Protein AF-A0A392MS31-F1 (afdb_monomer_lite)

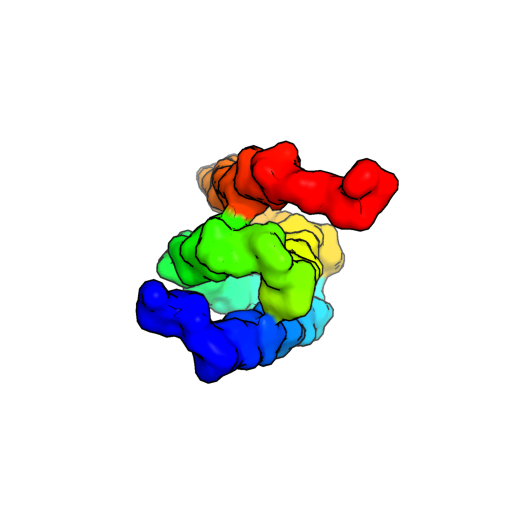Foldseek 3Di:
DVCPDVVNQVVLLVVLQVLLVLLVPQLALVSLVVSCVVCPPVVLVVLLVQLLVCLVPCSNNVSSVSSLCSNPDCHNVNPDDDPPDCCVVVSVVSSVSSCCSSVVVNVPDDDPVD

InterPro domains:
  IPR044189 Exportin 4/7-like [PTHR12596] (3-113)

Organism: NCBI:txid97028

pLDDT: mean 94.42, std 7.15, range [49.69, 98.62]

Radius of gyration: 15.16 Å; chains: 1; bounding box: 36×27×50 Å

Secondary structure (DSSP, 8-state):
-TTSSHHHHHHHHHHHHHHHHHHHH--SHHHHHHHHHHHTTTTHHHHHHHHHHSTT-HHHHHHHHHHHHHHH--GGG-S---TT-THHHHHHHHHHHHHHHHHHHHTTS--TT-

Sequence (114 aa):
SVFRTDAVKYALVGLMRDLRGITMATNSRRTYGFLFDWLYPAHMPILLKGISHWTDNPEVTTPLLKFMAEFVLNKAQRLTFDPSSPNGILLFREVSKLIVAYGSRILTLPNTAD

Structure (mmCIF, N/CA/C/O backbone):
data_AF-A0A392MS31-F1
#
_entry.id   AF-A0A392MS31-F1
#
loop_
_atom_site.group_PDB
_atom_site.id
_atom_site.type_symbol
_atom_site.label_atom_id
_atom_site.label_alt_id
_atom_site.label_comp_id
_atom_site.label_asym_id
_atom_site.label_entity_id
_atom_site.label_seq_id
_atom_site.pdbx_PDB_ins_code
_atom_site.Cartn_x
_atom_site.Cartn_y
_atom_site.Cartn_z
_atom_site.occupancy
_atom_site.B_iso_or_equiv
_atom_site.auth_seq_id
_atom_site.auth_comp_id
_atom_site.auth_asym_id
_atom_site.auth_atom_id
_atom_site.pdbx_PDB_model_num
ATOM 1 N N . SER A 1 1 ? -19.993 -7.053 11.567 1.00 64.94 1 SER A N 1
ATOM 2 C CA . SER A 1 1 ? -19.632 -6.727 10.168 1.00 64.94 1 SER A CA 1
ATOM 3 C C . SER A 1 1 ? -18.893 -7.914 9.577 1.00 64.94 1 SER A C 1
ATOM 5 O O . SER A 1 1 ? -17.946 -8.364 10.208 1.00 64.94 1 SER A O 1
ATOM 7 N N . VAL A 1 2 ? -19.296 -8.426 8.407 1.00 75.75 2 VAL A N 1
ATOM 8 C CA . VAL A 1 2 ? -18.650 -9.580 7.731 1.00 75.75 2 VAL A CA 1
ATOM 9 C C . VAL A 1 2 ? -17.139 -9.366 7.534 1.00 75.75 2 VAL A C 1
ATOM 11 O O . VAL A 1 2 ? -16.361 -10.314 7.559 1.00 75.75 2 VAL A O 1
ATOM 14 N N . PHE A 1 3 ? -16.707 -8.106 7.422 1.00 83.94 3 PHE A N 1
ATOM 15 C CA . PHE A 1 3 ? -15.305 -7.732 7.241 1.00 83.94 3 PHE A CA 1
ATOM 16 C C . PHE A 1 3 ? -14.458 -7.802 8.526 1.00 83.94 3 PHE A C 1
ATOM 18 O O . PHE A 1 3 ? -13.242 -7.697 8.446 1.00 83.94 3 PHE A O 1
ATOM 25 N N . ARG A 1 4 ? -15.082 -7.962 9.702 1.00 91.31 4 ARG A N 1
ATOM 26 C CA . ARG A 1 4 ? -14.442 -8.012 11.033 1.00 91.31 4 ARG A CA 1
ATOM 27 C C . ARG A 1 4 ? -14.518 -9.423 11.619 1.00 91.31 4 ARG A C 1
ATOM 29 O O . ARG A 1 4 ? -15.007 -9.617 12.725 1.00 91.31 4 ARG A O 1
ATOM 36 N N . THR A 1 5 ? -14.101 -10.407 10.834 1.00 95.31 5 THR A N 1
ATOM 37 C CA . THR A 1 5 ? -13.993 -11.808 11.263 1.00 95.31 5 THR A CA 1
ATOM 38 C C . THR A 1 5 ? -12.528 -12.220 11.288 1.00 95.31 5 THR A C 1
ATOM 40 O O . THR A 1 5 ? -11.726 -11.681 10.520 1.00 95.31 5 THR A O 1
ATOM 43 N N . ASP A 1 6 ? -12.178 -13.195 12.125 1.00 95.25 6 ASP A N 1
ATOM 44 C CA . ASP A 1 6 ? -10.810 -13.722 12.181 1.00 95.25 6 ASP A CA 1
ATOM 45 C C . ASP A 1 6 ? -10.375 -14.323 10.842 1.00 95.25 6 ASP A C 1
ATOM 47 O O . ASP A 1 6 ? -9.250 -14.109 10.401 1.00 95.25 6 ASP A O 1
ATOM 51 N N . ALA A 1 7 ? -11.292 -14.978 10.125 1.00 96.12 7 ALA A N 1
ATOM 52 C CA . ALA A 1 7 ? -11.024 -15.483 8.782 1.00 96.12 7 ALA A CA 1
ATOM 53 C C . ALA A 1 7 ? -10.578 -14.362 7.824 1.00 96.12 7 ALA A C 1
ATOM 55 O O . ALA A 1 7 ? -9.555 -14.493 7.152 1.00 96.12 7 ALA A O 1
ATOM 56 N N . VAL A 1 8 ? -11.294 -13.229 7.798 1.00 95.44 8 VAL A N 1
ATOM 57 C CA . VAL A 1 8 ? -10.922 -12.072 6.962 1.00 95.44 8 VAL A CA 1
ATOM 58 C C . VAL A 1 8 ? -9.631 -11.422 7.454 1.00 95.44 8 VAL A C 1
ATOM 60 O O . VAL A 1 8 ? -8.793 -11.049 6.633 1.00 95.44 8 VAL A O 1
ATOM 63 N N . LYS A 1 9 ? -9.439 -11.317 8.775 1.00 96.12 9 LYS A N 1
ATOM 64 C CA . LYS A 1 9 ? -8.205 -10.803 9.384 1.00 96.12 9 LYS A CA 1
ATOM 65 C C . LYS A 1 9 ? -6.993 -11.579 8.877 1.00 96.12 9 LYS A C 1
ATOM 67 O O . LYS A 1 9 ? -6.087 -10.993 8.289 1.00 96.12 9 LYS A O 1
ATOM 72 N N . TYR A 1 10 ? -6.994 -12.897 9.064 1.00 97.56 10 TYR A N 1
ATOM 73 C CA . TYR A 1 10 ? -5.872 -13.751 8.689 1.00 97.56 10 TYR A CA 1
ATOM 74 C C . TYR A 1 10 ? -5.671 -13.805 7.174 1.00 97.56 10 TYR A C 1
ATOM 76 O O . TYR A 1 10 ? -4.526 -13.752 6.724 1.00 97.56 10 TYR A O 1
ATOM 84 N N . ALA A 1 11 ? -6.751 -13.811 6.386 1.00 97.06 11 ALA A N 1
ATOM 85 C CA . ALA A 1 11 ? -6.662 -13.740 4.930 1.00 97.06 11 ALA A CA 1
ATOM 86 C C . ALA A 1 11 ? -5.994 -12.439 4.453 1.00 97.06 11 ALA A C 1
ATOM 88 O O . ALA A 1 11 ? -5.099 -12.486 3.611 1.00 97.06 11 ALA A O 1
ATOM 89 N N . LEU A 1 12 ? -6.368 -11.282 5.015 1.00 97.00 12 LEU A N 1
ATOM 90 C CA . LEU A 1 12 ? -5.739 -9.999 4.682 1.00 97.00 12 LEU A CA 1
ATOM 91 C C . LEU A 1 12 ? -4.268 -9.967 5.102 1.00 97.00 12 LEU A C 1
ATOM 93 O O . LEU A 1 12 ? -3.421 -9.539 4.321 1.00 97.00 12 LEU A O 1
ATOM 97 N N . VAL A 1 13 ? -3.946 -10.441 6.308 1.00 98.38 13 VAL A N 1
ATOM 98 C CA . VAL A 1 13 ? -2.558 -10.496 6.794 1.00 98.38 13 VAL A CA 1
ATOM 99 C C . VAL A 1 13 ? -1.689 -11.368 5.890 1.00 98.38 13 VAL A C 1
ATOM 101 O O . VAL A 1 13 ? -0.606 -10.929 5.499 1.00 98.38 13 VAL A O 1
ATOM 104 N N . GLY A 1 14 ? -2.160 -12.571 5.548 1.00 98.44 14 GLY A N 1
ATOM 105 C CA . GLY A 1 14 ? -1.469 -13.482 4.634 1.00 98.44 14 GLY A CA 1
ATOM 106 C C . GLY A 1 14 ? -1.263 -12.846 3.264 1.00 98.44 14 GLY A C 1
ATOM 107 O O . GLY A 1 14 ? -0.126 -12.683 2.829 1.00 98.44 14 GLY A O 1
ATOM 108 N N . LEU A 1 15 ? -2.344 -12.346 2.657 1.00 98.06 15 LEU A N 1
ATOM 109 C CA . LEU A 1 15 ? -2.299 -11.710 1.342 1.00 98.06 15 LEU A CA 1
ATOM 110 C C . LEU A 1 15 ? -1.295 -10.550 1.288 1.00 98.06 15 LEU A C 1
ATOM 112 O O . LEU A 1 15 ? -0.511 -10.462 0.348 1.00 98.06 15 LEU A O 1
ATOM 116 N N . MET A 1 16 ? -1.279 -9.662 2.287 1.00 98.56 16 MET A N 1
ATOM 117 C CA . MET A 1 16 ? -0.347 -8.526 2.299 1.00 98.56 16 MET A CA 1
ATOM 118 C C . MET A 1 16 ? 1.112 -8.970 2.445 1.00 98.56 16 MET A C 1
ATOM 120 O O . MET A 1 16 ? 2.002 -8.370 1.841 1.00 98.56 16 MET A O 1
ATOM 124 N N . ARG A 1 17 ? 1.379 -10.023 3.226 1.00 98.62 17 ARG A N 1
ATOM 125 C CA . ARG A 1 17 ? 2.731 -10.583 3.378 1.00 98.62 17 ARG A CA 1
ATOM 126 C C . ARG A 1 17 ? 3.211 -11.237 2.085 1.00 98.62 17 ARG A C 1
ATOM 128 O O . ARG A 1 17 ? 4.331 -10.949 1.661 1.00 98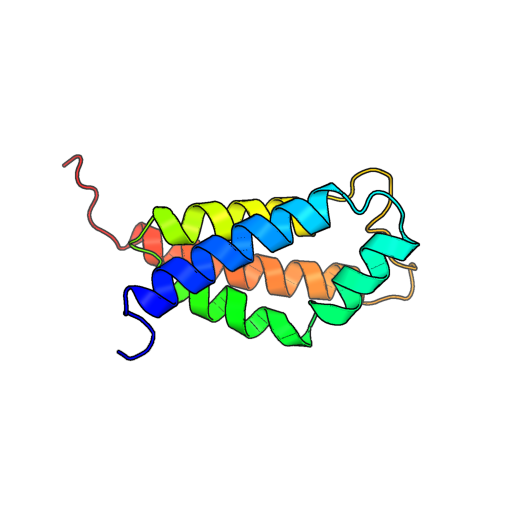.62 17 ARG A O 1
ATOM 135 N N . ASP A 1 18 ? 2.358 -12.028 1.444 1.00 98.56 18 ASP A N 1
ATOM 136 C CA . ASP A 1 18 ? 2.680 -12.728 0.200 1.00 98.56 18 ASP A CA 1
ATOM 137 C C . ASP A 1 18 ? 2.889 -11.738 -0.946 1.00 98.56 18 ASP A C 1
ATOM 139 O O . ASP A 1 18 ? 3.921 -11.772 -1.619 1.00 98.56 18 ASP A O 1
ATOM 143 N N . LEU A 1 19 ? 1.973 -10.776 -1.110 1.00 98.38 19 LEU A N 1
ATOM 144 C CA . LEU A 1 19 ? 2.115 -9.721 -2.112 1.00 98.38 19 LEU A CA 1
ATOM 145 C C . LEU A 1 19 ? 3.366 -8.884 -1.872 1.00 98.38 19 LEU A C 1
ATOM 147 O O . LEU A 1 19 ? 4.067 -8.559 -2.830 1.00 98.38 19 LEU A O 1
ATOM 151 N N . ARG A 1 20 ? 3.708 -8.572 -0.616 1.00 98.50 20 ARG A N 1
ATOM 152 C CA . ARG A 1 20 ? 4.979 -7.908 -0.306 1.00 98.50 20 ARG A CA 1
ATOM 153 C C . ARG A 1 20 ? 6.170 -8.765 -0.724 1.00 98.50 20 ARG A C 1
ATOM 155 O O . ARG A 1 20 ? 7.078 -8.223 -1.341 1.00 98.50 20 ARG A O 1
ATOM 162 N N . GLY A 1 21 ? 6.171 -10.066 -0.440 1.00 98.38 21 GLY A N 1
ATOM 163 C CA . GLY A 1 21 ? 7.233 -10.986 -0.862 1.00 98.38 21 GLY A CA 1
ATOM 164 C C . GLY A 1 21 ? 7.395 -11.050 -2.385 1.00 98.38 21 GLY A C 1
ATOM 165 O O . GLY A 1 21 ? 8.501 -10.879 -2.900 1.00 98.38 21 GLY A O 1
ATOM 166 N N . ILE A 1 22 ? 6.288 -11.189 -3.117 1.00 97.94 22 ILE A N 1
ATOM 167 C CA . ILE A 1 22 ? 6.267 -11.170 -4.589 1.00 97.94 22 ILE A CA 1
ATOM 168 C C . ILE A 1 22 ? 6.783 -9.825 -5.109 1.00 97.94 22 ILE A C 1
ATOM 170 O O . ILE A 1 22 ? 7.659 -9.773 -5.974 1.00 97.94 22 ILE A O 1
ATOM 174 N N . THR A 1 23 ? 6.305 -8.719 -4.537 1.00 97.94 23 THR A N 1
ATOM 175 C CA . THR A 1 23 ? 6.798 -7.380 -4.874 1.00 97.94 23 THR A CA 1
ATOM 176 C C . THR A 1 23 ? 8.292 -7.282 -4.594 1.00 97.94 23 THR A C 1
ATOM 178 O O . THR A 1 23 ? 9.028 -6.732 -5.403 1.00 97.94 23 THR A O 1
ATOM 181 N N . MET A 1 24 ? 8.787 -7.854 -3.497 1.00 97.31 24 MET A N 1
ATOM 182 C CA . MET A 1 24 ? 10.211 -7.841 -3.192 1.00 97.31 24 MET A CA 1
ATOM 183 C C . MET A 1 24 ? 11.040 -8.588 -4.247 1.00 97.31 24 MET A C 1
ATOM 185 O O . MET A 1 24 ? 12.116 -8.106 -4.600 1.00 97.31 24 MET A O 1
ATOM 189 N N . ALA A 1 25 ? 10.529 -9.697 -4.783 1.00 96.94 25 ALA A N 1
ATOM 190 C CA . ALA A 1 25 ? 11.205 -10.515 -5.790 1.00 96.94 25 ALA A CA 1
ATOM 191 C C . ALA A 1 25 ? 11.174 -9.921 -7.216 1.00 96.94 25 ALA A C 1
ATOM 193 O O . ALA A 1 25 ? 12.020 -10.254 -8.048 1.00 96.94 25 ALA A O 1
ATOM 194 N N . THR A 1 26 ? 10.232 -9.022 -7.523 1.00 96.00 26 THR A N 1
ATOM 195 C CA . THR A 1 26 ? 10.114 -8.397 -8.854 1.00 96.00 26 THR A CA 1
ATOM 196 C C . THR A 1 26 ? 11.084 -7.221 -9.021 1.00 96.00 26 THR A C 1
ATOM 198 O O . THR A 1 26 ? 10.747 -6.061 -8.784 1.00 96.00 26 THR A O 1
ATOM 201 N N . ASN A 1 27 ? 12.313 -7.512 -9.456 1.00 93.06 27 ASN A N 1
ATOM 202 C CA . ASN A 1 27 ? 13.362 -6.493 -9.624 1.00 93.06 27 ASN A CA 1
ATOM 203 C C . ASN A 1 27 ? 13.453 -5.894 -11.035 1.00 93.06 27 ASN A C 1
ATOM 205 O O . ASN A 1 27 ? 14.067 -4.848 -11.209 1.00 93.06 27 ASN A O 1
ATOM 209 N N . SER A 1 28 ? 12.839 -6.521 -12.042 1.00 94.94 28 SER A N 1
ATOM 210 C CA . SER A 1 28 ? 12.806 -5.971 -13.402 1.00 94.94 28 SER A CA 1
ATOM 211 C C . SER A 1 28 ? 11.526 -5.176 -13.652 1.00 94.94 28 SER A C 1
ATOM 213 O O . SER A 1 28 ? 10.461 -5.534 -13.139 1.00 94.94 28 SER A O 1
ATOM 215 N N . ARG A 1 29 ? 11.602 -4.161 -14.523 1.00 95.00 29 ARG A N 1
ATOM 216 C CA . ARG A 1 29 ? 10.427 -3.410 -15.000 1.00 95.00 29 ARG A CA 1
ATOM 217 C C . ARG A 1 29 ? 9.349 -4.330 -15.577 1.00 95.00 29 ARG A C 1
ATOM 219 O O . ARG A 1 29 ? 8.175 -4.118 -15.319 1.00 95.00 29 ARG A O 1
ATOM 226 N N . ARG A 1 30 ? 9.740 -5.384 -16.305 1.00 95.06 30 ARG A N 1
ATOM 227 C CA . ARG A 1 30 ? 8.801 -6.346 -16.907 1.00 95.06 30 ARG A CA 1
ATOM 228 C C . ARG A 1 30 ? 8.023 -7.127 -15.849 1.00 95.06 30 ARG A C 1
ATOM 230 O O . ARG A 1 30 ? 6.800 -7.149 -15.876 1.00 95.06 30 ARG A O 1
ATOM 237 N N . THR A 1 31 ? 8.729 -7.759 -14.913 1.00 95.94 31 THR A N 1
ATOM 238 C CA . THR A 1 31 ? 8.098 -8.579 -13.865 1.00 95.94 31 THR A CA 1
ATOM 239 C C . THR A 1 31 ? 7.282 -7.736 -12.893 1.00 95.94 31 THR A C 1
ATOM 241 O O . THR A 1 31 ? 6.226 -8.169 -12.448 1.00 95.94 31 THR A O 1
ATOM 244 N N . TYR A 1 32 ? 7.763 -6.530 -12.575 1.00 97.38 32 TYR A N 1
ATOM 245 C CA . TYR A 1 32 ? 7.014 -5.585 -11.754 1.00 97.38 32 TYR A CA 1
ATOM 246 C C . TYR A 1 32 ? 5.777 -5.064 -12.497 1.00 97.38 32 TYR A C 1
ATOM 248 O O . TYR A 1 32 ? 4.721 -4.953 -11.890 1.00 97.38 32 TYR A O 1
ATOM 256 N N . GLY A 1 33 ? 5.880 -4.830 -13.810 1.00 96.06 33 GLY A N 1
ATOM 257 C CA . GLY A 1 33 ? 4.762 -4.426 -14.665 1.00 96.06 33 GLY A CA 1
ATOM 258 C C . GLY A 1 33 ? 3.573 -5.381 -14.577 1.00 96.06 33 GLY A C 1
ATOM 259 O O . GLY A 1 33 ? 2.467 -4.929 -14.325 1.00 96.06 33 GLY A O 1
ATOM 260 N N . PHE A 1 34 ? 3.797 -6.700 -14.637 1.00 96.38 34 PHE A N 1
ATOM 261 C CA . PHE A 1 34 ? 2.707 -7.676 -14.472 1.00 96.38 34 PHE A CA 1
ATOM 262 C C . PHE A 1 34 ? 1.978 -7.549 -13.130 1.00 96.38 34 PHE A C 1
ATOM 264 O O . PHE A 1 34 ? 0.754 -7.639 -13.073 1.00 96.38 34 PHE A O 1
ATOM 271 N N . LEU A 1 35 ? 2.727 -7.329 -12.046 1.00 96.94 35 LEU A N 1
ATOM 272 C CA . LEU A 1 35 ? 2.145 -7.113 -10.725 1.00 96.94 35 LEU A CA 1
ATOM 273 C C . LEU A 1 35 ? 1.400 -5.773 -10.653 1.00 96.94 35 LEU A C 1
ATOM 275 O O . LEU A 1 35 ? 0.315 -5.707 -10.078 1.00 96.94 35 LEU A O 1
ATOM 279 N N . PHE A 1 36 ? 1.985 -4.719 -11.224 1.00 96.69 36 PHE A N 1
ATOM 280 C CA . PHE A 1 36 ? 1.398 -3.386 -11.272 1.00 96.69 36 PHE A CA 1
ATOM 281 C C . PHE A 1 36 ? 0.074 -3.396 -12.036 1.00 96.69 36 PHE A C 1
ATOM 283 O O . PHE A 1 36 ? -0.916 -2.929 -11.490 1.00 96.69 36 PHE A O 1
ATOM 290 N N . ASP A 1 37 ? 0.034 -3.985 -13.229 1.00 95.69 37 ASP A N 1
ATOM 291 C CA . ASP A 1 37 ? -1.158 -4.034 -14.082 1.00 95.69 37 ASP A CA 1
ATOM 292 C C . ASP A 1 37 ? -2.272 -4.893 -13.467 1.00 95.69 37 ASP A C 1
ATOM 294 O O . ASP A 1 37 ? -3.456 -4.583 -13.603 1.00 95.69 37 ASP A O 1
ATOM 298 N N . TRP A 1 38 ? -1.909 -5.964 -12.751 1.00 96.56 38 TRP A N 1
ATOM 299 C CA . TRP A 1 38 ? -2.880 -6.749 -11.992 1.00 96.56 38 TRP A CA 1
ATOM 300 C C . TRP A 1 38 ? -3.460 -5.939 -10.829 1.00 96.56 38 TRP A C 1
ATOM 302 O O . TRP A 1 38 ? -4.677 -5.900 -10.652 1.00 96.56 38 TRP A O 1
ATOM 312 N N . LEU A 1 39 ? -2.619 -5.288 -10.020 1.00 97.00 39 LEU A N 1
ATOM 313 C CA . LEU A 1 39 ? -3.071 -4.613 -8.803 1.00 97.00 39 LEU A CA 1
ATOM 314 C C . LEU A 1 39 ? -3.761 -3.273 -9.097 1.00 97.00 39 LEU A C 1
ATOM 316 O O . LEU A 1 39 ? -4.814 -2.968 -8.530 1.00 97.00 39 LEU A O 1
ATOM 320 N N . TYR A 1 40 ? -3.148 -2.454 -9.944 1.00 95.75 40 TYR A N 1
ATOM 321 C CA . TYR A 1 40 ? -3.515 -1.070 -10.177 1.00 95.75 40 TYR A CA 1
ATOM 322 C C . TYR A 1 40 ? -4.241 -0.898 -11.523 1.00 95.75 40 TYR A C 1
ATOM 324 O O . TYR A 1 40 ? -3.704 -1.279 -12.557 1.00 95.75 40 TYR A O 1
ATOM 332 N N . PRO A 1 41 ? -5.428 -0.263 -11.551 1.00 95.44 41 PRO A N 1
ATOM 333 C CA . PRO A 1 41 ? -6.181 0.264 -10.408 1.00 95.44 41 PRO A CA 1
ATOM 334 C C . PRO A 1 41 ? -7.144 -0.762 -9.779 1.00 95.44 41 PRO A C 1
ATOM 336 O O . PRO A 1 41 ? -7.709 -0.494 -8.719 1.00 95.44 41 PRO A O 1
ATOM 339 N N . ALA A 1 42 ? -7.359 -1.910 -10.430 1.00 96.81 42 ALA A N 1
ATOM 340 C CA . ALA A 1 42 ? -8.512 -2.787 -10.205 1.00 96.81 42 ALA A CA 1
ATOM 341 C C . ALA A 1 42 ? -8.662 -3.297 -8.761 1.00 96.81 42 ALA A C 1
ATOM 343 O O . ALA A 1 42 ? -9.777 -3.375 -8.244 1.00 96.81 42 ALA A O 1
ATOM 344 N N . HIS A 1 43 ? -7.552 -3.602 -8.088 1.00 96.25 43 HIS A N 1
ATOM 345 C CA . HIS A 1 43 ? -7.550 -4.188 -6.748 1.00 96.25 43 HIS A CA 1
ATOM 346 C C . HIS A 1 43 ? -7.232 -3.172 -5.642 1.00 96.25 43 HIS A C 1
ATOM 348 O O . HIS A 1 43 ? -7.386 -3.492 -4.467 1.00 96.25 43 HIS A O 1
ATOM 354 N N . MET A 1 44 ? -6.902 -1.915 -5.964 1.00 96.00 44 MET A N 1
ATOM 355 C CA . MET A 1 44 ? -6.695 -0.853 -4.962 1.00 96.00 44 MET A CA 1
ATOM 356 C C . MET A 1 44 ? -7.861 -0.681 -3.961 1.00 96.00 44 MET A C 1
ATOM 358 O O . MET A 1 44 ? -7.594 -0.466 -2.772 1.00 96.00 44 MET A O 1
ATOM 362 N N . PRO A 1 45 ? -9.149 -0.830 -4.351 1.00 96.12 45 PRO A N 1
ATOM 363 C CA . PRO A 1 45 ? -10.263 -0.711 -3.411 1.00 96.12 45 PRO A CA 1
ATOM 364 C C . PRO A 1 45 ? -10.220 -1.70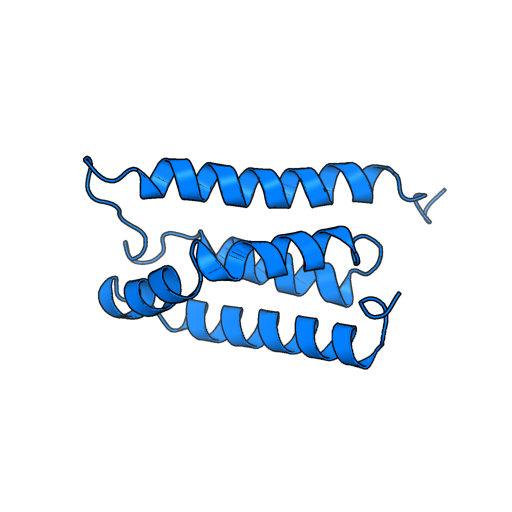2 -2.239 1.00 96.12 45 PRO A C 1
ATOM 366 O O . PRO A 1 45 ? -10.716 -1.366 -1.160 1.00 96.12 45 PRO A O 1
ATOM 369 N N . ILE A 1 46 ? -9.634 -2.900 -2.407 1.00 95.12 46 ILE A N 1
ATOM 370 C CA . ILE A 1 46 ? -9.531 -3.871 -1.304 1.00 95.12 46 ILE A CA 1
ATOM 371 C C . ILE A 1 46 ? -8.548 -3.393 -0.234 1.00 95.12 46 ILE A C 1
ATOM 373 O O . ILE A 1 46 ? -8.822 -3.538 0.955 1.00 95.12 46 ILE A O 1
ATOM 377 N N . LEU A 1 47 ? -7.458 -2.739 -0.647 1.00 96.81 47 LEU A N 1
ATOM 378 C CA . LEU A 1 47 ? -6.438 -2.190 0.247 1.00 96.81 47 LEU A CA 1
ATOM 379 C C . LEU A 1 47 ? -7.003 -1.017 1.047 1.00 96.81 47 LEU A C 1
ATOM 381 O O . LEU A 1 47 ? -6.847 -0.956 2.267 1.00 96.81 47 LEU A O 1
ATOM 385 N N . LEU A 1 48 ? -7.743 -0.128 0.376 1.00 96.75 48 LEU A N 1
ATOM 386 C CA . LEU A 1 48 ? -8.411 0.995 1.029 1.00 96.75 48 LEU A CA 1
ATOM 387 C C . LEU A 1 48 ? -9.462 0.525 2.048 1.00 96.75 48 LEU A C 1
ATOM 389 O O . LEU A 1 48 ? -9.522 1.044 3.166 1.00 96.75 48 LEU A O 1
ATOM 393 N N . LYS A 1 49 ? -10.286 -0.469 1.687 1.00 94.75 49 LYS A N 1
ATOM 394 C CA . LYS A 1 49 ? -11.257 -1.067 2.618 1.00 94.75 49 LYS A CA 1
ATOM 395 C C . LYS A 1 49 ? -10.553 -1.750 3.788 1.00 94.75 49 LYS A C 1
ATOM 397 O O . LYS A 1 49 ? -10.972 -1.538 4.924 1.00 94.75 49 LYS A O 1
ATOM 402 N N . GLY A 1 50 ? -9.488 -2.503 3.509 1.00 95.12 50 GLY A N 1
ATOM 403 C CA . GLY A 1 50 ? -8.640 -3.174 4.492 1.00 95.12 50 GLY A CA 1
ATOM 404 C C . GLY A 1 50 ? -8.133 -2.216 5.561 1.00 95.12 50 GLY A C 1
ATOM 405 O O . GLY A 1 50 ? -8.450 -2.378 6.737 1.00 95.12 50 GLY A O 1
ATOM 406 N N . ILE A 1 51 ? -7.427 -1.164 5.146 1.00 96.06 51 ILE A N 1
ATOM 407 C CA . ILE A 1 51 ? -6.819 -0.218 6.086 1.00 96.06 51 ILE A CA 1
ATOM 408 C C . ILE A 1 51 ? -7.857 0.604 6.870 1.00 96.06 51 ILE A C 1
ATOM 410 O O . ILE A 1 51 ? -7.611 0.980 8.015 1.00 96.06 51 ILE A O 1
ATOM 414 N N . SER A 1 52 ? -9.030 0.856 6.275 1.00 95.00 52 SER A N 1
ATOM 415 C CA . SER A 1 52 ? -10.098 1.648 6.901 1.00 95.00 52 SER A CA 1
ATOM 416 C C . SER A 1 52 ? -10.915 0.862 7.931 1.00 95.00 52 SER A C 1
ATOM 418 O O . SER A 1 52 ? -11.404 1.456 8.885 1.00 95.00 52 SER A O 1
ATOM 420 N N . HIS A 1 53 ? -11.108 -0.449 7.739 1.00 95.06 53 HIS A N 1
ATOM 421 C CA . HIS A 1 53 ? -11.897 -1.289 8.659 1.00 95.06 53 HIS A CA 1
ATOM 422 C C . HIS A 1 53 ? -11.071 -1.889 9.799 1.00 95.06 53 HIS A C 1
ATOM 424 O O . HIS A 1 53 ? -11.634 -2.334 10.799 1.00 95.06 53 HIS A O 1
ATOM 430 N N . TRP A 1 54 ? -9.754 -1.946 9.631 1.00 96.00 54 TRP A N 1
ATOM 431 C CA . TRP A 1 54 ? -8.837 -2.557 10.587 1.00 96.00 54 TRP A CA 1
ATOM 432 C C . TRP A 1 54 ? -7.877 -1.544 11.206 1.00 96.00 54 TRP A C 1
ATOM 434 O O . TRP A 1 54 ? -6.827 -1.939 11.691 1.00 96.00 54 TRP A O 1
ATOM 444 N N . THR A 1 55 ? -8.201 -0.246 11.175 1.00 95.31 55 THR A N 1
ATOM 445 C CA . THR A 1 55 ? -7.311 0.831 11.643 1.00 95.31 55 THR A CA 1
ATOM 446 C C . THR A 1 55 ? -6.819 0.617 13.083 1.00 95.31 55 THR A C 1
ATOM 448 O O . THR A 1 55 ? -5.662 0.887 13.380 1.00 95.31 55 THR A O 1
ATOM 451 N N . ASP A 1 56 ? -7.669 0.071 13.946 1.00 94.62 56 ASP A N 1
ATOM 452 C CA . ASP A 1 56 ? -7.417 -0.281 15.349 1.00 94.62 56 ASP A CA 1
ATOM 453 C C . ASP A 1 56 ? -6.625 -1.584 15.551 1.00 94.62 56 ASP A C 1
ATOM 455 O O . ASP A 1 56 ? -6.344 -1.960 16.686 1.00 94.62 56 ASP A O 1
ATOM 459 N N . ASN A 1 57 ? -6.270 -2.302 14.481 1.00 96.38 57 ASN A N 1
ATOM 460 C CA . ASN A 1 57 ? -5.597 -3.594 14.568 1.00 96.38 57 ASN A CA 1
ATOM 461 C C . ASN A 1 57 ? -4.238 -3.589 13.838 1.00 96.38 57 ASN A C 1
ATOM 463 O O . ASN A 1 57 ? -4.174 -3.867 12.631 1.00 96.38 57 ASN A O 1
ATOM 467 N N . PRO A 1 58 ? -3.128 -3.341 14.562 1.00 95.94 58 PRO A N 1
ATOM 468 C CA . PRO A 1 58 ? -1.784 -3.292 13.990 1.00 95.94 58 PRO A CA 1
ATOM 469 C C . PRO A 1 58 ? -1.350 -4.560 13.256 1.00 95.94 58 PRO A C 1
ATOM 471 O O . PRO A 1 58 ? -0.529 -4.474 12.339 1.00 95.94 58 PRO A O 1
ATOM 474 N N . GLU A 1 59 ? -1.894 -5.728 13.612 1.00 96.88 59 GLU A N 1
ATOM 475 C CA . GLU A 1 59 ? -1.568 -6.983 12.929 1.00 96.88 59 GLU A CA 1
ATOM 476 C C . GLU A 1 59 ? -2.000 -6.964 11.463 1.00 96.88 59 GLU A C 1
ATOM 478 O O . GLU A 1 59 ? -1.345 -7.607 10.644 1.00 96.88 59 GLU A O 1
ATOM 48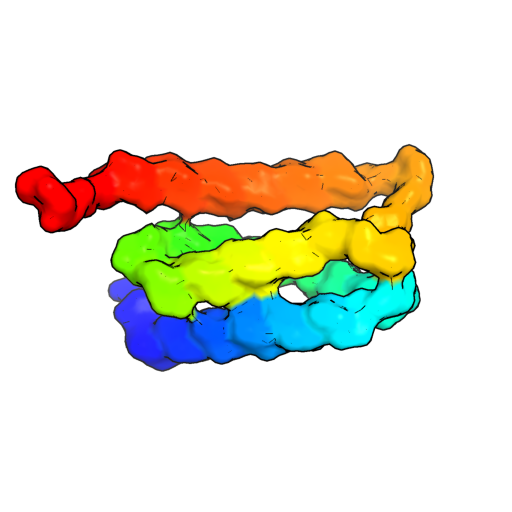3 N N . VAL A 1 60 ? -3.049 -6.204 11.124 1.00 97.81 60 VAL A N 1
ATOM 484 C CA . VAL A 1 60 ? -3.542 -6.022 9.750 1.00 97.81 60 VAL A CA 1
ATOM 485 C C . VAL A 1 60 ? -2.932 -4.785 9.096 1.00 97.81 60 VAL A C 1
ATOM 487 O O . VAL A 1 60 ? -2.474 -4.856 7.953 1.00 97.81 60 VAL A O 1
ATOM 490 N N . THR A 1 61 ? -2.892 -3.646 9.797 1.00 97.94 61 THR A N 1
ATOM 491 C CA . THR A 1 61 ? -2.430 -2.382 9.196 1.00 97.94 61 THR A CA 1
ATOM 492 C C . THR A 1 61 ? -0.939 -2.406 8.876 1.00 97.94 61 THR A C 1
ATOM 494 O O . THR A 1 61 ? -0.536 -1.954 7.806 1.00 97.94 61 THR A O 1
ATOM 497 N N . THR A 1 62 ? -0.116 -3.005 9.739 1.00 98.19 62 THR A N 1
ATOM 498 C CA . THR A 1 62 ? 1.339 -3.074 9.552 1.00 98.19 62 THR A CA 1
ATOM 499 C C . THR A 1 62 ? 1.746 -3.810 8.271 1.00 98.19 62 THR A C 1
ATOM 501 O O . THR A 1 62 ? 2.494 -3.231 7.480 1.00 98.19 62 THR A O 1
ATOM 504 N N . PRO A 1 63 ? 1.318 -5.065 8.011 1.00 98.50 63 PRO A N 1
ATOM 505 C CA . PRO A 1 63 ? 1.690 -5.747 6.774 1.00 98.50 63 PRO A CA 1
ATOM 506 C C . PRO A 1 63 ? 1.128 -5.046 5.533 1.00 98.50 63 PRO A C 1
ATOM 508 O O . PRO A 1 63 ? 1.829 -4.989 4.526 1.00 98.50 63 PRO A O 1
ATOM 511 N N . LEU A 1 64 ? -0.070 -4.453 5.609 1.00 98.56 64 LEU A N 1
ATOM 512 C CA . LEU A 1 64 ? -0.657 -3.684 4.507 1.00 98.56 64 LEU A CA 1
ATOM 513 C C . LEU A 1 64 ? 0.186 -2.449 4.169 1.00 98.56 64 LEU A C 1
ATOM 515 O O . LEU A 1 64 ? 0.554 -2.250 3.013 1.00 98.56 64 LEU A O 1
ATOM 519 N N . LEU A 1 65 ? 0.553 -1.645 5.169 1.00 98.44 65 LEU A N 1
ATOM 520 C CA . LEU A 1 65 ? 1.391 -0.459 4.974 1.00 98.44 65 LEU A CA 1
ATOM 521 C C . LEU A 1 65 ? 2.800 -0.834 4.494 1.00 98.44 65 LEU A C 1
ATOM 523 O O . LEU A 1 65 ? 3.339 -0.174 3.608 1.00 98.44 65 LEU A O 1
ATOM 527 N N . LYS A 1 66 ? 3.378 -1.929 5.006 1.00 98.56 66 LYS A N 1
ATOM 528 C CA . LYS A 1 66 ? 4.665 -2.460 4.523 1.00 98.56 66 LYS A CA 1
ATOM 529 C C . LYS A 1 66 ? 4.593 -2.928 3.070 1.00 98.56 66 LYS A C 1
ATOM 531 O O . LYS A 1 66 ? 5.560 -2.739 2.335 1.00 98.56 66 LYS A O 1
ATOM 536 N N . PHE A 1 67 ? 3.489 -3.554 2.665 1.00 98.62 67 PHE A N 1
ATOM 537 C CA . PHE A 1 67 ? 3.244 -3.905 1.269 1.00 98.62 67 PHE A CA 1
ATOM 538 C C . PHE A 1 67 ? 3.135 -2.648 0.406 1.00 98.62 67 PHE A C 1
ATOM 540 O O . PHE A 1 67 ? 3.839 -2.554 -0.591 1.00 98.62 67 PHE A O 1
ATOM 547 N N . MET A 1 68 ? 2.333 -1.660 0.814 1.00 98.25 68 MET A N 1
ATOM 548 C CA . MET A 1 68 ? 2.177 -0.409 0.066 1.00 98.25 68 MET A CA 1
ATOM 549 C C . MET A 1 68 ? 3.498 0.337 -0.107 1.00 98.25 68 MET A C 1
ATOM 551 O O . MET A 1 68 ? 3.792 0.786 -1.210 1.00 98.25 68 MET A O 1
ATOM 555 N N . ALA A 1 69 ? 4.311 0.419 0.950 1.00 98.25 69 ALA A N 1
ATOM 556 C CA . ALA A 1 69 ? 5.639 1.021 0.890 1.00 98.25 69 ALA A CA 1
ATOM 557 C C . ALA A 1 69 ? 6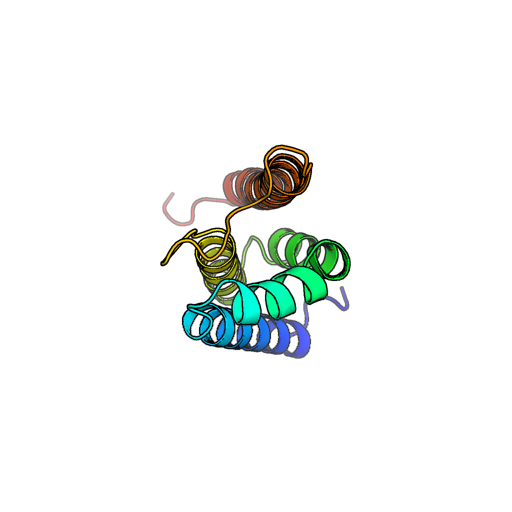.547 0.298 -0.117 1.00 98.25 69 ALA A C 1
ATOM 559 O O . ALA A 1 69 ? 7.205 0.943 -0.925 1.00 98.25 69 ALA A O 1
ATOM 560 N N . GLU A 1 70 ? 6.545 -1.037 -0.114 1.00 98.38 70 GLU A N 1
ATOM 561 C CA . GLU A 1 70 ? 7.305 -1.832 -1.081 1.00 98.38 70 GLU A CA 1
ATOM 562 C C . GLU A 1 70 ? 6.765 -1.665 -2.510 1.00 98.38 70 GLU A C 1
ATOM 564 O O . GLU A 1 70 ? 7.547 -1.550 -3.452 1.00 98.38 70 GLU A O 1
ATOM 569 N N . PHE A 1 71 ? 5.440 -1.631 -2.679 1.00 97.69 71 PHE A N 1
ATOM 570 C CA . PHE A 1 71 ? 4.776 -1.488 -3.973 1.00 97.69 71 PHE A CA 1
ATOM 571 C C . PHE A 1 71 ? 5.153 -0.176 -4.655 1.00 97.69 71 PHE A C 1
ATOM 573 O O . PHE A 1 71 ? 5.474 -0.192 -5.838 1.00 97.69 71 PHE A O 1
ATOM 580 N N . VAL A 1 72 ? 5.192 0.936 -3.921 1.00 97.12 72 VAL A N 1
ATOM 581 C CA . VAL A 1 72 ? 5.515 2.261 -4.483 1.00 97.12 72 VAL A CA 1
ATOM 582 C C . VAL A 1 72 ? 7.012 2.582 -4.484 1.00 97.12 72 VAL A C 1
ATOM 584 O O . VAL A 1 72 ? 7.419 3.626 -4.991 1.00 97.12 72 VAL A O 1
ATOM 587 N N . LEU A 1 73 ? 7.853 1.706 -3.927 1.00 96.56 73 LEU A N 1
ATOM 588 C CA . LEU A 1 73 ? 9.297 1.900 -3.918 1.00 96.56 73 LEU A CA 1
ATOM 589 C C . LEU A 1 73 ? 9.888 1.605 -5.302 1.00 96.56 73 LEU A C 1
ATOM 591 O O . LEU A 1 73 ? 9.928 0.451 -5.758 1.00 96.56 73 LEU A O 1
ATOM 595 N N . ASN A 1 74 ? 10.429 2.646 -5.939 1.00 95.38 74 ASN A N 1
ATOM 596 C CA . ASN A 1 74 ? 11.151 2.523 -7.203 1.00 95.38 74 ASN A CA 1
ATOM 597 C C . ASN A 1 74 ? 12.580 1.989 -7.005 1.00 95.38 74 ASN A C 1
ATOM 599 O O . ASN A 1 74 ? 13.573 2.691 -7.193 1.00 95.38 74 ASN A O 1
ATOM 603 N N . LYS A 1 75 ? 12.692 0.718 -6.623 1.00 93.81 75 LYS A N 1
ATOM 604 C CA . LYS A 1 75 ? 13.972 0.004 -6.610 1.00 93.81 75 LYS A CA 1
ATOM 605 C C . LYS A 1 75 ? 14.322 -0.516 -8.003 1.00 93.81 75 LYS A C 1
ATOM 607 O O . LYS A 1 75 ? 13.440 -0.931 -8.753 1.00 93.81 75 LYS A O 1
ATOM 612 N N . ALA A 1 76 ? 15.610 -0.491 -8.342 1.00 92.25 76 ALA A N 1
ATOM 613 C CA . ALA A 1 76 ? 16.128 -0.951 -9.635 1.00 92.25 76 ALA A CA 1
ATOM 614 C C . ALA A 1 76 ? 15.420 -0.334 -10.867 1.00 92.25 76 ALA A C 1
ATOM 616 O O . ALA A 1 76 ? 15.339 -0.973 -11.912 1.00 92.25 76 ALA A O 1
ATOM 617 N N . GLN A 1 77 ? 14.893 0.896 -10.751 1.00 93.62 77 GLN A N 1
ATOM 618 C CA . GLN A 1 77 ? 14.176 1.594 -11.834 1.00 93.62 77 GLN A CA 1
ATOM 619 C C . GLN A 1 77 ? 12.970 0.808 -12.394 1.00 93.62 77 GLN A C 1
ATOM 621 O O . GLN A 1 77 ? 12.602 0.943 -13.563 1.00 93.62 77 GLN A O 1
ATOM 626 N N . ARG A 1 78 ? 12.352 -0.052 -11.574 1.00 94.56 78 ARG A N 1
ATOM 627 C CA . ARG A 1 78 ? 11.218 -0.889 -11.995 1.00 94.56 78 ARG A CA 1
ATOM 628 C C . ARG A 1 78 ? 9.895 -0.121 -12.090 1.00 94.56 78 ARG A C 1
ATOM 630 O O . ARG A 1 78 ? 9.019 -0.540 -12.841 1.00 94.56 78 ARG A O 1
ATOM 637 N N . LEU A 1 79 ? 9.760 0.976 -11.339 1.00 95.00 79 LEU A N 1
ATOM 638 C CA . LEU A 1 79 ? 8.585 1.848 -11.283 1.00 95.00 79 LEU A CA 1
ATOM 639 C C . LEU A 1 79 ? 8.915 3.165 -11.992 1.00 95.00 79 LEU A C 1
ATOM 641 O O . LEU A 1 79 ? 9.052 4.221 -11.378 1.00 95.00 79 LEU A O 1
ATOM 645 N N . THR A 1 80 ? 9.080 3.068 -13.307 1.00 91.81 80 THR A N 1
ATOM 646 C CA . THR A 1 80 ? 9.367 4.210 -14.175 1.00 91.81 80 THR A CA 1
ATOM 647 C C . THR A 1 80 ? 8.293 4.288 -15.249 1.00 91.81 80 THR A C 1
ATOM 649 O O . THR A 1 80 ? 8.100 3.351 -16.031 1.00 91.81 80 THR A O 1
ATOM 652 N N . PHE A 1 81 ? 7.581 5.410 -15.263 1.00 91.19 81 PHE A N 1
ATOM 653 C CA . PHE A 1 81 ? 6.522 5.694 -16.222 1.00 91.19 81 PHE A CA 1
ATOM 654 C C . PHE A 1 81 ? 7.066 6.502 -17.398 1.00 91.19 81 PHE A C 1
ATOM 656 O O . PHE A 1 81 ? 8.037 7.241 -17.258 1.00 91.19 81 PHE A O 1
ATOM 663 N N . ASP A 1 82 ? 6.443 6.336 -18.562 1.00 91.31 82 ASP A N 1
ATOM 664 C CA . ASP A 1 82 ? 6.707 7.211 -19.702 1.00 91.31 82 ASP A CA 1
ATOM 665 C C . ASP A 1 82 ? 6.278 8.655 -19.366 1.00 91.31 82 ASP A C 1
ATOM 667 O O . ASP A 1 82 ? 5.272 8.810 -18.667 1.00 91.31 82 ASP A O 1
ATOM 671 N N . PRO A 1 83 ? 6.972 9.707 -19.842 1.00 88.50 83 PRO A N 1
ATOM 672 C CA . PRO A 1 83 ? 6.580 11.096 -19.586 1.00 88.50 83 PRO A CA 1
ATOM 673 C C . PRO A 1 83 ? 5.136 11.435 -19.984 1.00 88.50 83 PRO A C 1
ATOM 675 O O . PRO A 1 83 ? 4.528 12.313 -19.377 1.00 88.50 83 PRO A O 1
ATOM 678 N N . SER A 1 84 ? 4.573 10.737 -20.974 1.00 93.25 84 SER A N 1
ATOM 679 C CA . SER A 1 84 ? 3.176 10.905 -21.399 1.00 93.25 84 SER A CA 1
ATOM 680 C C . SER A 1 84 ? 2.167 10.137 -20.533 1.00 93.25 84 SER A C 1
ATOM 682 O O . SER A 1 84 ? 0.956 10.307 -20.683 1.00 93.25 84 SER A O 1
ATOM 684 N N . SER A 1 85 ? 2.636 9.282 -19.620 1.00 93.62 85 SER A N 1
ATOM 685 C CA . SER A 1 85 ? 1.781 8.413 -18.816 1.00 93.62 85 SER A CA 1
ATOM 686 C C . SER A 1 85 ? 1.216 9.137 -17.585 1.00 93.62 85 SER A C 1
ATOM 688 O O . SER A 1 85 ? 1.978 9.649 -16.762 1.00 93.62 85 SER A O 1
ATOM 690 N N . PRO A 1 86 ? -0.110 9.083 -17.349 1.00 94.25 86 PRO A N 1
ATOM 691 C CA . PRO A 1 86 ? -0.716 9.628 -16.134 1.00 94.25 86 PRO A CA 1
ATOM 692 C C . PRO A 1 86 ? -0.504 8.732 -14.900 1.00 94.25 86 PRO A C 1
ATOM 694 O O . PRO A 1 86 ? -0.886 9.105 -13.790 1.00 94.25 86 PRO A O 1
ATOM 697 N N . ASN A 1 87 ? 0.094 7.546 -15.053 1.00 93.94 87 ASN A N 1
ATOM 698 C CA . ASN A 1 87 ? 0.153 6.546 -13.985 1.00 93.94 87 ASN A CA 1
ATOM 699 C C . ASN A 1 87 ? 0.914 7.034 -12.749 1.00 93.94 87 ASN A C 1
ATOM 701 O O . ASN A 1 87 ? 0.522 6.691 -11.638 1.00 93.94 87 ASN A O 1
ATOM 705 N N . GLY A 1 88 ? 1.941 7.876 -12.908 1.00 93.56 88 GLY A N 1
ATOM 706 C CA . GLY A 1 88 ? 2.686 8.426 -11.771 1.00 93.56 88 GLY A CA 1
ATOM 707 C C . GLY A 1 88 ? 1.806 9.250 -10.830 1.00 93.56 88 GLY A C 1
ATOM 708 O O . GLY A 1 88 ? 1.747 8.980 -9.629 1.00 93.56 88 GLY A O 1
ATOM 709 N N . ILE A 1 89 ? 1.066 10.216 -11.381 1.00 95.19 89 ILE A N 1
ATOM 710 C CA . ILE A 1 89 ? 0.191 11.083 -10.583 1.00 95.19 89 ILE A CA 1
ATOM 711 C C . ILE A 1 89 ? -1.034 10.328 -10.057 1.00 95.19 89 ILE A C 1
ATOM 713 O O . ILE A 1 89 ? -1.454 10.541 -8.918 1.00 95.19 89 ILE A O 1
ATOM 717 N N . LEU A 1 90 ? -1.592 9.405 -10.845 1.00 96.50 90 LEU A N 1
ATOM 718 C CA . LEU A 1 90 ? -2.751 8.629 -10.415 1.00 96.50 90 LEU A CA 1
ATOM 719 C C . LEU A 1 90 ? -2.385 7.602 -9.329 1.00 96.50 90 LEU A C 1
ATOM 721 O O . LEU A 1 90 ? -3.171 7.402 -8.399 1.00 96.50 90 LEU A O 1
ATOM 725 N N . LEU A 1 91 ? -1.194 6.995 -9.395 1.00 96.81 91 LEU A N 1
ATOM 726 C CA . LEU A 1 91 ? -0.663 6.138 -8.333 1.00 96.81 91 LEU A CA 1
ATOM 727 C C . LEU A 1 91 ? -0.457 6.944 -7.050 1.00 96.81 91 LEU A C 1
ATOM 729 O O . LEU A 1 91 ? -0.937 6.538 -5.992 1.00 96.81 91 LEU A O 1
ATOM 733 N N . PHE A 1 92 ? 0.195 8.108 -7.146 1.00 96.50 92 PHE A N 1
ATOM 734 C CA . PHE A 1 92 ? 0.384 9.003 -6.004 1.00 96.50 92 PHE A CA 1
ATOM 735 C C . PHE A 1 92 ? -0.950 9.364 -5.337 1.00 96.50 92 PHE A C 1
ATOM 737 O O . PHE A 1 92 ? -1.067 9.293 -4.111 1.00 96.50 92 PHE A O 1
ATOM 744 N N . ARG A 1 93 ? -1.977 9.692 -6.131 1.00 97.69 93 ARG A N 1
ATOM 745 C CA . ARG A 1 93 ? -3.319 10.009 -5.626 1.00 97.69 93 ARG A CA 1
ATOM 746 C C . ARG A 1 93 ? -3.944 8.840 -4.863 1.00 97.69 93 ARG A C 1
ATOM 748 O O . ARG A 1 93 ? -4.472 9.047 -3.771 1.00 97.69 93 ARG A O 1
ATOM 755 N N . GLU A 1 94 ? -3.891 7.625 -5.408 1.00 96.75 94 GLU A N 1
ATOM 756 C CA . GLU A 1 94 ? -4.468 6.445 -4.745 1.00 96.75 94 GLU A CA 1
ATOM 757 C C . GLU A 1 94 ? -3.735 6.091 -3.446 1.00 96.75 94 GLU A C 1
ATOM 759 O O . GLU A 1 94 ? -4.368 5.792 -2.431 1.00 96.75 94 GLU A O 1
ATOM 764 N N . VAL A 1 95 ? -2.406 6.185 -3.437 1.00 97.19 95 VAL A N 1
ATOM 765 C CA . VAL A 1 95 ? -1.596 5.919 -2.238 1.00 97.19 95 VAL A CA 1
ATOM 766 C C . VAL A 1 95 ? -1.847 6.987 -1.172 1.00 97.19 95 VAL A C 1
ATOM 768 O O . VAL A 1 95 ? -2.044 6.656 -0.004 1.00 97.19 95 VAL A O 1
ATOM 771 N N . SER A 1 96 ? -1.932 8.259 -1.570 1.00 98.06 96 SER A N 1
ATOM 772 C CA . SER A 1 96 ? -2.267 9.368 -0.668 1.00 98.06 96 SER A CA 1
ATOM 773 C C . SER A 1 96 ? -3.639 9.173 -0.029 1.00 98.06 96 SER A C 1
ATOM 775 O O . SER A 1 96 ? -3.785 9.326 1.180 1.00 98.06 96 SER A O 1
ATOM 777 N N . LYS A 1 97 ? -4.640 8.755 -0.812 1.00 97.69 97 LYS A N 1
ATOM 778 C CA . LYS A 1 97 ? -5.981 8.433 -0.306 1.00 97.69 97 LYS A CA 1
ATOM 779 C C . LYS A 1 97 ? -5.944 7.334 0.759 1.00 97.69 97 LYS A C 1
ATOM 781 O O . LYS A 1 97 ? -6.634 7.448 1.771 1.00 97.69 97 LYS A O 1
ATOM 786 N N . LEU A 1 98 ? -5.139 6.291 0.549 1.00 98.00 98 LEU A N 1
ATOM 787 C CA . LEU A 1 98 ? -4.956 5.195 1.502 1.00 98.00 98 LEU A CA 1
ATOM 788 C C . LEU A 1 98 ? -4.301 5.680 2.804 1.00 98.00 98 LEU A C 1
ATOM 790 O O . LEU A 1 98 ? -4.804 5.377 3.887 1.00 98.00 98 LEU A O 1
ATOM 794 N N . ILE A 1 99 ? -3.222 6.464 2.705 1.00 97.62 99 ILE A N 1
ATOM 795 C CA . ILE A 1 99 ? -2.509 7.010 3.869 1.00 97.62 99 ILE A CA 1
ATOM 796 C C . ILE A 1 99 ? -3.400 7.975 4.653 1.00 97.62 99 ILE A C 1
ATOM 798 O O . ILE A 1 99 ? -3.487 7.852 5.871 1.00 97.62 99 ILE A O 1
ATOM 802 N N . VAL A 1 100 ? -4.105 8.887 3.978 1.00 98.12 100 VAL A N 1
ATOM 803 C CA . VAL A 1 100 ? -5.038 9.822 4.628 1.00 98.12 100 VAL A CA 1
ATOM 804 C C . VAL A 1 100 ? -6.154 9.059 5.336 1.00 98.12 100 VAL A C 1
ATOM 806 O O . VAL A 1 100 ? -6.459 9.368 6.484 1.00 98.12 100 VAL A O 1
ATOM 809 N N . ALA A 1 101 ? -6.723 8.027 4.704 1.00 97.38 101 ALA A N 1
ATOM 810 C CA . ALA A 1 101 ? -7.768 7.211 5.316 1.00 97.38 101 ALA A CA 1
ATOM 811 C C . ALA A 1 101 ? -7.297 6.495 6.593 1.00 97.38 101 ALA A C 1
ATOM 813 O O . ALA A 1 101 ? -8.075 6.385 7.543 1.00 97.38 101 ALA A O 1
ATOM 814 N N . TYR A 1 102 ? -6.053 6.014 6.620 1.00 97.56 102 TYR A N 1
ATOM 815 C CA . TYR A 1 102 ? -5.453 5.436 7.820 1.00 97.56 102 TYR A CA 1
ATOM 816 C C . TYR A 1 102 ? -5.168 6.504 8.879 1.00 97.56 102 TYR A C 1
ATOM 818 O O . TYR A 1 102 ? -5.655 6.407 10.004 1.00 97.56 102 TYR A O 1
ATOM 826 N N . GLY A 1 103 ? -4.420 7.542 8.496 1.00 96.94 103 GLY A N 1
ATOM 827 C CA . GLY A 1 103 ? -3.950 8.606 9.377 1.00 96.94 103 GLY A CA 1
ATOM 828 C C . GLY A 1 103 ? -5.093 9.336 10.073 1.00 96.94 103 GLY A C 1
ATOM 829 O O . GLY A 1 103 ? -5.062 9.518 11.285 1.00 96.94 103 GLY A O 1
ATOM 830 N N . SER A 1 104 ? -6.155 9.677 9.341 1.00 96.56 104 SER A N 1
ATOM 831 C CA . SER A 1 104 ? -7.300 10.376 9.927 1.00 96.56 104 SER A CA 1
ATOM 832 C C . SER A 1 104 ? -8.062 9.530 10.949 1.00 96.56 104 SER A C 1
ATOM 834 O O . SER A 1 104 ? -8.725 10.093 11.807 1.00 96.56 104 SER A O 1
ATOM 836 N N . ARG A 1 105 ? -8.017 8.193 10.850 1.00 95.44 105 ARG A N 1
ATOM 837 C CA . ARG A 1 105 ? -8.726 7.281 11.762 1.00 95.44 105 ARG A CA 1
ATOM 838 C C . ARG A 1 105 ? -7.870 6.900 12.961 1.00 95.44 105 ARG A C 1
ATOM 840 O O . ARG A 1 105 ? -8.378 6.904 14.076 1.00 95.44 105 ARG A O 1
ATOM 847 N N . ILE A 1 106 ? -6.586 6.601 12.756 1.00 95.19 106 ILE A N 1
ATOM 848 C CA . ILE A 1 106 ? -5.697 6.194 13.854 1.00 95.19 106 ILE A CA 1
ATOM 849 C C . ILE A 1 106 ? -5.548 7.316 14.889 1.00 95.19 106 ILE A C 1
ATOM 851 O O . ILE A 1 106 ? -5.538 7.040 16.080 1.00 95.19 106 ILE A O 1
ATOM 855 N N . LEU A 1 107 ? -5.550 8.580 14.447 1.00 94.19 107 LEU A N 1
ATOM 856 C CA . LEU A 1 107 ? -5.502 9.754 15.326 1.00 94.19 107 LEU A CA 1
ATOM 857 C C . LEU A 1 107 ? -6.756 9.935 16.198 1.00 94.19 107 LEU A C 1
ATOM 859 O O . LEU A 1 107 ? -6.716 10.696 17.156 1.00 94.19 107 LEU A O 1
ATOM 863 N N . THR A 1 108 ? -7.868 9.270 15.868 1.00 93.19 108 THR A N 1
ATOM 864 C CA . THR A 1 108 ? -9.102 9.317 16.675 1.00 93.19 108 THR A CA 1
ATOM 865 C C . THR A 1 108 ? -9.156 8.233 17.745 1.00 93.19 108 THR A C 1
ATOM 867 O O . THR A 1 108 ? -10.058 8.252 18.580 1.00 93.19 108 THR A O 1
ATOM 870 N N . LEU A 1 109 ? -8.230 7.269 17.713 1.00 91.19 109 LEU A N 1
ATOM 871 C CA . LEU A 1 109 ? -8.183 6.214 18.714 1.00 91.19 109 LEU A CA 1
ATOM 872 C C . LEU A 1 109 ? -7.569 6.749 20.014 1.00 91.19 109 LEU A C 1
ATOM 874 O O . LEU A 1 109 ? -6.629 7.544 19.957 1.00 91.19 109 LEU A O 1
ATOM 878 N N . PRO A 1 110 ? -8.071 6.309 21.179 1.00 87.00 110 PRO A N 1
ATOM 879 C CA . PRO A 1 110 ? -7.492 6.688 22.456 1.00 87.00 110 PRO A CA 1
ATOM 880 C C . PRO A 1 110 ? -6.051 6.190 22.544 1.00 87.00 110 PRO A C 1
ATOM 882 O O . PRO A 1 110 ? -5.744 5.050 22.181 1.00 87.00 110 PRO A O 1
ATOM 885 N N . ASN A 1 111 ? -5.168 7.050 23.038 1.00 80.19 111 ASN A N 1
ATOM 886 C CA . ASN A 1 111 ? -3.806 6.658 23.335 1.00 80.19 111 ASN A CA 1
ATOM 887 C C . ASN A 1 111 ? -3.827 5.839 24.630 1.00 80.19 111 ASN A C 1
ATOM 889 O O . ASN A 1 111 ? -4.103 6.372 25.695 1.00 80.19 111 ASN A O 1
ATOM 893 N N . THR A 1 112 ? -3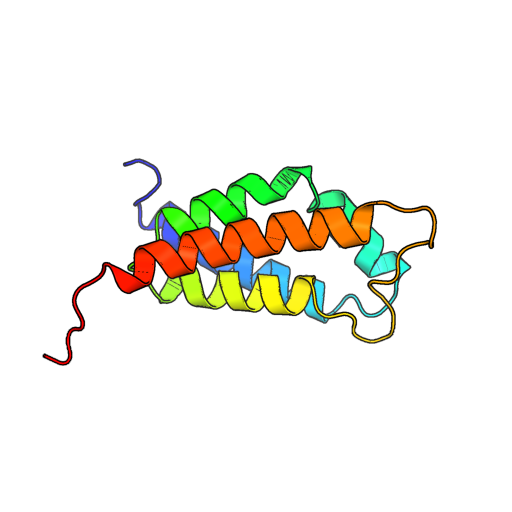.541 4.539 24.560 1.00 67.75 112 THR A N 1
ATOM 894 C CA . THR A 1 112 ? -3.492 3.655 25.748 1.00 67.75 112 THR A CA 1
ATOM 895 C C . THR A 1 112 ? -2.389 4.016 26.755 1.00 67.75 112 THR A C 1
ATOM 897 O O . THR A 1 112 ? -2.227 3.315 27.748 1.00 67.75 112 THR A O 1
ATOM 900 N N . ALA A 1 113 ? -1.594 5.051 26.470 1.00 65.94 113 ALA A N 1
ATOM 901 C CA . ALA A 1 113 ? -0.509 5.543 27.310 1.00 65.94 113 ALA A CA 1
ATOM 902 C C . ALA A 1 113 ? -0.905 6.723 28.222 1.00 65.94 113 ALA A C 1
ATOM 904 O O . ALA A 1 113 ? -0.028 7.210 28.933 1.00 65.94 113 ALA A O 1
ATOM 905 N N . ASP A 1 114 ? -2.176 7.150 28.207 1.00 49.69 114 ASP A N 1
ATOM 906 C CA . ASP A 1 114 ? -2.724 8.190 29.094 1.00 49.69 114 ASP A CA 1
ATOM 907 C C . ASP A 1 114 ? -3.624 7.597 30.194 1.00 49.69 114 ASP A C 1
ATOM 909 O O . ASP A 1 114 ? -4.469 6.724 29.875 1.00 49.69 114 ASP A O 1
#